Protein AF-A0A2N5YTN4-F1 (afdb_monomer)

Mean predicted aligned error: 6.03 Å

pLDDT: mean 91.26, std 15.51, range [43.41, 98.88]

Radius of gyration: 15.67 Å; Cα contacts (8 Å, |Δi|>4): 124; chains: 1; bounding box: 26×60×32 Å

Foldseek 3Di:
DDDDPPPPPPDPDAPDPDADDPVVLVVLLVVLLPDDDQVSSLVSLLVCLVVGAHALVSLLVSLLSHDDLVSSLVSLLSNCSRHPCNVCNLSSLVNHDDPVSSVVSVVSVVVD

Sequence (112 aa):
MEMDNEIVYDQPVTRCSYAMSSSEFADASESVKSKTFEDDKLTVAKQICRTNCMTSDQIRDMNNLFDFEDTKLEFAKYAYDYVYDISDYYKVNDSFEFDMTIDELNEYLENR

Solvent-accessible surface area (backbone atoms only — not comparable to full-atom values): 6539 Å² total; per-residue (Å²): 136,82,84,84,82,76,80,75,74,84,62,83,82,50,81,27,92,56,50,60,50,73,67,57,47,51,56,49,50,52,62,30,66,72,40,90,49,67,71,56,25,50,54,48,47,53,54,50,38,75,78,34,21,28,39,25,68,52,49,19,57,56,32,61,75,52,90,48,68,69,59,30,50,55,48,54,66,61,43,59,66,26,19,40,44,62,93,49,42,72,55,34,50,78,51,57,92,48,69,69,58,44,50,53,49,49,55,56,60,74,74,106

Structure (mmCIF, N/CA/C/O backbone):
data_AF-A0A2N5YTN4-F1
#
_entry.id   AF-A0A2N5YTN4-F1
#
loop_
_atom_site.group_PDB
_atom_site.id
_atom_site.type_symbol
_atom_site.label_atom_id
_atom_site.label_alt_id
_atom_site.label_comp_id
_atom_site.label_asym_id
_atom_site.label_entity_id
_atom_site.label_seq_id
_atom_site.pdbx_PDB_ins_code
_atom_site.Cartn_x
_atom_site.Cartn_y
_atom_site.Cartn_z
_atom_site.occupancy
_atom_site.B_iso_or_equiv
_atom_site.auth_seq_id
_atom_site.auth_comp_id
_atom_site.auth_asym_id
_atom_site.auth_atom_id
_atom_site.pdbx_PDB_model_num
ATOM 1 N N . MET A 1 1 ? 13.578 -44.749 -16.664 1.00 44.53 1 MET A N 1
ATOM 2 C CA . MET A 1 1 ? 14.123 -43.512 -16.082 1.00 44.53 1 MET A CA 1
ATOM 3 C C . MET A 1 1 ? 12.944 -42.794 -15.483 1.00 44.53 1 MET A C 1
ATOM 5 O O . MET A 1 1 ? 12.049 -42.410 -16.223 1.00 44.53 1 MET A O 1
ATOM 9 N N . GLU A 1 2 ? 12.878 -42.817 -14.158 1.00 44.91 2 GLU A N 1
ATOM 10 C CA . GLU A 1 2 ? 11.937 -42.027 -13.373 1.00 44.91 2 GLU A CA 1
ATOM 11 C C . GLU A 1 2 ? 12.333 -40.550 -13.389 1.00 44.91 2 GLU A C 1
ATOM 13 O O . GLU A 1 2 ? 13.527 -40.264 -13.467 1.00 44.91 2 GLU A O 1
ATOM 18 N N . MET A 1 3 ? 11.303 -39.711 -13.205 1.00 47.75 3 MET A N 1
ATOM 19 C CA . MET A 1 3 ? 11.317 -38.326 -12.706 1.00 47.75 3 MET A CA 1
ATOM 20 C C . MET A 1 3 ? 11.948 -37.303 -13.668 1.00 47.75 3 MET A C 1
ATOM 22 O O . MET A 1 3 ? 12.980 -37.546 -14.268 1.00 47.75 3 MET A O 1
ATOM 26 N N . ASP A 1 4 ? 11.278 -36.196 -13.981 1.00 48.34 4 ASP A N 1
ATOM 27 C CA . ASP A 1 4 ? 10.905 -35.194 -12.986 1.00 48.34 4 ASP A CA 1
ATOM 28 C C . ASP A 1 4 ? 9.444 -34.736 -13.088 1.00 48.34 4 ASP A C 1
ATOM 30 O O . ASP A 1 4 ? 8.979 -34.222 -14.104 1.00 48.34 4 ASP A O 1
ATOM 34 N N . ASN A 1 5 ? 8.718 -34.926 -11.985 1.00 48.25 5 ASN A N 1
ATOM 35 C CA . ASN A 1 5 ? 7.463 -34.245 -11.714 1.00 48.25 5 ASN A CA 1
ATOM 36 C C . ASN A 1 5 ? 7.832 -32.871 -11.146 1.00 48.25 5 ASN A C 1
ATOM 38 O O . ASN A 1 5 ? 8.075 -32.740 -9.945 1.00 48.25 5 ASN A O 1
ATOM 42 N N . GLU A 1 6 ? 7.965 -31.873 -12.016 1.00 50.12 6 GLU A N 1
ATOM 43 C CA . GLU A 1 6 ? 8.133 -30.490 -11.588 1.00 50.12 6 GLU A CA 1
ATOM 44 C C . GLU A 1 6 ? 6.823 -30.057 -10.925 1.00 50.12 6 GL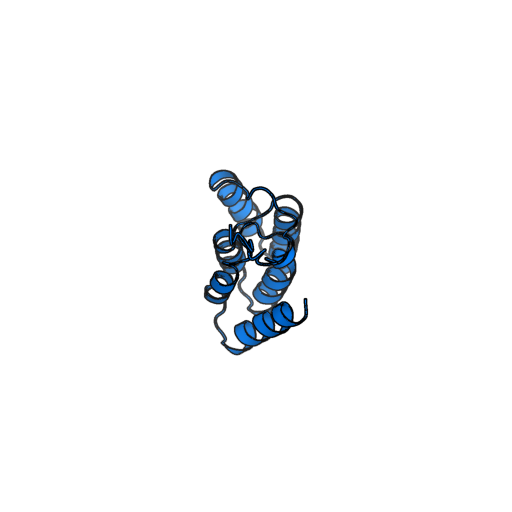U A C 1
ATOM 46 O O . GLU A 1 6 ? 5.785 -29.911 -11.573 1.00 50.12 6 GLU A O 1
ATOM 51 N N . ILE A 1 7 ? 6.847 -29.938 -9.598 1.00 50.12 7 ILE A N 1
ATOM 52 C CA . ILE A 1 7 ? 5.756 -29.327 -8.849 1.00 50.12 7 ILE A CA 1
ATOM 53 C C . ILE A 1 7 ? 5.742 -27.861 -9.276 1.00 50.12 7 ILE A C 1
ATOM 55 O O . ILE A 1 7 ? 6.522 -27.051 -8.776 1.00 50.12 7 ILE A O 1
ATOM 59 N N . VAL A 1 8 ? 4.871 -27.528 -10.227 1.00 53.78 8 VAL A N 1
ATOM 60 C CA . VAL A 1 8 ? 4.495 -26.145 -10.496 1.00 53.78 8 VAL A CA 1
ATOM 61 C C . VAL A 1 8 ? 3.719 -25.693 -9.266 1.00 53.78 8 VAL A C 1
ATOM 63 O O . VAL A 1 8 ? 2.535 -25.992 -9.118 1.00 53.78 8 VAL A O 1
ATOM 66 N N . TYR A 1 9 ? 4.410 -25.046 -8.329 1.00 43.41 9 TYR A N 1
ATOM 67 C CA . TYR A 1 9 ? 3.742 -24.284 -7.288 1.00 43.41 9 TYR A CA 1
ATOM 68 C C . TYR A 1 9 ? 3.006 -23.159 -8.008 1.00 43.41 9 TYR A C 1
ATOM 70 O O . TYR A 1 9 ? 3.646 -22.240 -8.517 1.00 43.41 9 TYR A O 1
ATOM 78 N N . ASP A 1 10 ? 1.682 -23.274 -8.103 1.00 49.69 10 ASP A N 1
ATOM 79 C CA . ASP A 1 10 ? 0.794 -22.217 -8.584 1.00 49.69 10 ASP A CA 1
ATOM 80 C C . ASP A 1 10 ? 0.858 -21.069 -7.571 1.00 49.69 10 ASP A C 1
ATOM 82 O O . ASP A 1 10 ? 0.071 -20.968 -6.633 1.00 49.69 10 ASP A O 1
ATOM 86 N N . GLN A 1 11 ? 1.937 -20.292 -7.654 1.00 52.03 11 GLN A N 1
ATOM 87 C CA . GLN A 1 11 ? 2.061 -19.046 -6.926 1.00 52.03 11 GLN A CA 1
ATOM 88 C C . GLN A 1 11 ? 1.034 -18.094 -7.532 1.00 52.03 11 GLN A C 1
ATOM 90 O O . GLN A 1 11 ? 0.968 -18.011 -8.764 1.00 52.03 11 GLN A O 1
ATOM 95 N N . PRO A 1 12 ? 0.258 -17.363 -6.715 1.00 59.38 12 PRO A N 1
ATOM 96 C CA . PRO A 1 12 ? -0.682 -16.388 -7.237 1.00 59.38 12 PRO A CA 1
ATOM 97 C C . PRO A 1 12 ? 0.058 -15.452 -8.198 1.00 59.38 12 PRO A C 1
ATOM 99 O O . PRO A 1 12 ? 1.057 -14.818 -7.855 1.00 59.38 12 PRO A O 1
ATOM 102 N N . VAL A 1 13 ? -0.378 -15.460 -9.458 1.00 60.41 13 VAL A N 1
ATOM 103 C CA . VAL A 1 13 ? 0.307 -14.769 -10.550 1.00 60.41 13 VAL A CA 1
ATOM 104 C C . VAL A 1 13 ? 0.129 -13.271 -10.355 1.00 60.41 13 VAL A C 1
ATOM 106 O O . VAL A 1 13 ? -0.893 -12.690 -10.722 1.00 60.41 13 VAL A O 1
ATOM 109 N N . THR A 1 14 ? 1.136 -12.632 -9.768 1.00 68.19 14 THR A N 1
ATOM 110 C CA . THR A 1 14 ? 1.196 -11.177 -9.750 1.00 68.19 14 THR A CA 1
ATOM 111 C C . THR A 1 14 ? 1.379 -10.636 -11.167 1.00 68.19 14 THR A C 1
ATOM 113 O O . THR A 1 14 ? 2.078 -11.211 -12.006 1.00 68.19 14 THR A O 1
ATOM 116 N N . ARG A 1 15 ? 0.767 -9.482 -11.443 1.00 81.00 15 ARG A N 1
ATOM 117 C CA . ARG A 1 15 ? 0.958 -8.743 -12.701 1.00 81.00 15 ARG A CA 1
ATOM 118 C C . ARG A 1 15 ? 2.318 -8.038 -12.771 1.00 81.00 15 ARG A C 1
ATOM 120 O O . ARG A 1 15 ? 2.611 -7.380 -13.768 1.00 81.00 15 ARG A O 1
ATOM 127 N N . CYS A 1 16 ? 3.131 -8.162 -11.727 1.00 87.88 16 CYS A N 1
ATOM 128 C CA . CYS A 1 16 ? 4.369 -7.431 -11.538 1.00 87.88 16 CYS A CA 1
ATOM 129 C C . CYS A 1 16 ? 5.602 -8.268 -11.869 1.00 87.88 16 CYS A C 1
ATOM 131 O O . CYS A 1 16 ? 5.941 -9.203 -11.155 1.00 87.88 16 CYS A O 1
ATOM 133 N N . SER A 1 17 ? 6.321 -7.893 -12.931 1.00 87.56 17 SER A N 1
ATOM 134 C CA . SER A 1 17 ? 7.601 -8.527 -13.295 1.00 87.56 17 SER A CA 1
ATOM 135 C C . SER A 1 17 ? 8.823 -7.875 -12.641 1.00 87.56 17 SER A C 1
ATOM 137 O O . SER A 1 17 ? 9.900 -8.462 -12.654 1.00 87.56 17 SER A O 1
ATOM 139 N N . TYR A 1 18 ? 8.684 -6.659 -12.113 1.00 90.75 18 TYR A N 1
ATOM 140 C CA . TYR A 1 18 ? 9.733 -5.922 -11.409 1.00 90.75 18 TYR A CA 1
ATOM 141 C C . TYR A 1 18 ? 9.094 -4.986 -10.384 1.00 90.75 18 TYR A C 1
ATOM 143 O O . TYR A 1 18 ? 8.045 -4.415 -10.666 1.00 90.75 18 TYR A O 1
ATOM 151 N N . ALA A 1 19 ? 9.717 -4.819 -9.219 1.00 95.31 19 ALA A N 1
ATOM 152 C CA . ALA A 1 19 ? 9.342 -3.788 -8.253 1.00 95.31 19 ALA A CA 1
ATOM 153 C C . ALA A 1 19 ? 10.058 -2.465 -8.557 1.00 95.31 19 ALA A C 1
ATOM 155 O O . ALA A 1 19 ? 11.132 -2.457 -9.166 1.00 95.31 19 ALA A O 1
ATOM 156 N N . MET A 1 20 ? 9.490 -1.353 -8.092 1.00 96.81 20 MET A N 1
ATOM 157 C CA . MET A 1 20 ? 10.184 -0.069 -8.077 1.00 96.81 20 MET A CA 1
ATOM 158 C C . MET A 1 20 ? 11.478 -0.157 -7.261 1.00 96.81 20 MET A C 1
ATOM 160 O O . MET A 1 20 ? 11.566 -0.850 -6.242 1.00 96.81 20 MET A O 1
ATOM 164 N N . SER A 1 21 ? 12.492 0.578 -7.699 1.00 97.62 21 SER A N 1
ATOM 165 C CA . SER A 1 21 ? 13.761 0.695 -6.988 1.00 97.62 21 SER A CA 1
ATOM 166 C C . SER A 1 21 ? 13.599 1.417 -5.648 1.00 97.62 21 SER A C 1
ATOM 168 O O . SER A 1 21 ? 12.649 2.169 -5.424 1.00 97.62 21 SER A O 1
ATOM 170 N N . SER A 1 22 ? 14.572 1.255 -4.748 1.00 97.31 22 SER A N 1
ATOM 171 C CA . SER A 1 22 ? 14.576 1.965 -3.462 1.00 97.31 22 SER A CA 1
ATOM 172 C C . SER A 1 22 ? 14.565 3.491 -3.614 1.00 97.31 22 SER A C 1
ATOM 174 O O . SER A 1 22 ? 13.964 4.174 -2.791 1.00 97.31 22 SER A O 1
ATOM 176 N N . SER A 1 23 ? 15.204 4.031 -4.658 1.00 98.06 23 SER A N 1
ATOM 177 C CA . SER A 1 23 ? 15.179 5.470 -4.954 1.00 98.06 23 SER A CA 1
ATOM 178 C C . SER A 1 23 ? 13.800 5.942 -5.402 1.00 98.06 23 SER A C 1
ATOM 180 O O . SER A 1 23 ? 13.304 6.934 -4.880 1.00 98.06 23 SER A O 1
ATOM 182 N N . GLU A 1 24 ? 13.147 5.208 -6.307 1.00 98.00 24 GLU A N 1
ATOM 183 C CA . GLU A 1 24 ? 11.787 5.541 -6.755 1.00 98.00 24 GLU A CA 1
ATOM 184 C C . GLU A 1 24 ? 10.789 5.444 -5.598 1.00 98.00 24 GLU A C 1
ATOM 186 O O . GLU A 1 24 ? 9.910 6.292 -5.462 1.00 98.00 24 GLU A O 1
ATOM 191 N N . PHE A 1 25 ? 10.962 4.456 -4.716 1.00 98.50 25 PHE A N 1
ATOM 192 C CA . PHE A 1 25 ? 10.141 4.320 -3.518 1.00 98.50 25 PHE A CA 1
ATOM 193 C C . PHE A 1 25 ? 10.328 5.478 -2.530 1.00 98.50 25 PHE A C 1
ATOM 195 O O . PHE A 1 25 ? 9.358 5.925 -1.914 1.00 98.50 25 PHE A O 1
ATOM 202 N N . ALA A 1 26 ? 11.552 5.993 -2.382 1.00 98.50 26 ALA A N 1
ATOM 203 C CA . ALA A 1 26 ? 11.813 7.160 -1.545 1.00 98.50 26 ALA A CA 1
ATOM 204 C C . ALA A 1 26 ? 11.079 8.406 -2.076 1.00 98.50 26 ALA A C 1
ATOM 206 O O . ALA A 1 26 ? 10.387 9.079 -1.309 1.00 98.50 26 ALA A O 1
ATOM 207 N N . ASP A 1 27 ? 11.146 8.655 -3.386 1.00 98.38 27 ASP A N 1
ATOM 208 C CA . ASP A 1 27 ? 10.449 9.774 -4.039 1.00 98.38 27 ASP A CA 1
ATOM 209 C C . ASP A 1 27 ? 8.916 9.622 -3.969 1.00 98.38 27 ASP A C 1
ATOM 211 O O . ASP A 1 27 ? 8.178 10.584 -3.717 1.00 98.38 27 ASP A O 1
ATOM 215 N N . ALA A 1 28 ? 8.422 8.394 -4.144 1.00 98.38 28 ALA A N 1
ATOM 216 C CA . ALA A 1 28 ? 7.014 8.047 -3.978 1.00 98.38 28 ALA A CA 1
ATOM 217 C C . ALA A 1 28 ? 6.524 8.312 -2.547 1.00 98.38 28 ALA A C 1
ATOM 219 O O . ALA A 1 28 ? 5.485 8.945 -2.348 1.00 98.38 28 ALA A O 1
ATOM 220 N N . SER A 1 29 ? 7.292 7.868 -1.553 1.00 98.50 29 SER A N 1
ATOM 221 C CA . SER A 1 29 ? 6.981 8.064 -0.137 1.00 98.50 29 SER A CA 1
ATOM 222 C C . SER A 1 29 ? 6.924 9.547 0.222 1.00 98.50 29 SER A C 1
ATOM 224 O O . SER A 1 29 ? 6.015 9.968 0.933 1.00 98.50 29 SER A O 1
ATOM 226 N N . GLU A 1 30 ? 7.849 10.361 -0.294 1.00 98.62 30 GLU A N 1
ATOM 227 C CA . GLU A 1 30 ? 7.828 11.814 -0.087 1.00 98.62 30 GLU A CA 1
ATOM 228 C C . GLU A 1 30 ? 6.592 12.462 -0.728 1.00 98.62 30 GLU A C 1
ATOM 230 O O . GLU A 1 30 ? 5.934 13.314 -0.127 1.00 98.62 30 GLU A O 1
ATOM 235 N N . SER A 1 31 ? 6.199 11.998 -1.917 1.00 98.44 31 SER A N 1
ATOM 236 C CA . SER A 1 31 ? 4.986 12.469 -2.594 1.00 98.44 31 SER A CA 1
ATOM 237 C C . SER A 1 31 ? 3.719 12.211 -1.770 1.00 98.44 31 SER A C 1
ATOM 239 O O . SER A 1 31 ? 2.845 13.083 -1.717 1.00 98.44 31 SER A O 1
ATOM 241 N N . VAL A 1 32 ? 3.630 11.062 -1.093 1.00 98.62 32 VAL A N 1
ATOM 242 C CA . VAL A 1 32 ? 2.523 10.730 -0.179 1.00 98.62 32 VAL A CA 1
ATOM 243 C C . VAL A 1 32 ? 2.613 11.546 1.114 1.00 98.62 32 VAL A C 1
ATOM 245 O O . VAL A 1 32 ? 1.635 12.189 1.487 1.00 98.62 32 VAL A O 1
ATOM 248 N N . LYS A 1 33 ? 3.790 11.622 1.752 1.00 98.31 33 LYS A N 1
ATOM 249 C CA . LYS A 1 33 ? 4.022 12.417 2.978 1.00 98.31 33 LYS A CA 1
ATOM 250 C C . LYS A 1 33 ? 3.729 13.906 2.802 1.00 98.31 33 LYS A C 1
ATOM 252 O O . LYS A 1 33 ? 3.332 14.563 3.759 1.00 98.31 33 LYS A O 1
ATOM 257 N N . SER A 1 34 ? 3.882 14.437 1.587 1.00 98.38 34 SER A N 1
ATOM 258 C CA . SER A 1 34 ? 3.556 15.834 1.272 1.00 98.38 34 SER A CA 1
ATOM 259 C C . SER A 1 34 ? 2.065 16.177 1.418 1.00 98.38 34 SER A C 1
ATOM 261 O O . SER A 1 34 ? 1.707 17.357 1.391 1.00 98.38 34 SER A O 1
ATOM 263 N N . LYS A 1 35 ? 1.178 15.176 1.524 1.00 98.44 35 LYS A N 1
ATOM 264 C CA . LYS A 1 35 ? -0.269 15.380 1.655 1.00 98.44 35 LYS A CA 1
ATOM 265 C C . LYS A 1 35 ? -0.671 15.550 3.113 1.00 98.44 35 LYS A C 1
ATOM 267 O O . LYS A 1 35 ? -0.209 14.835 3.995 1.00 98.44 35 LYS A O 1
ATOM 272 N N . THR A 1 36 ? -1.560 16.512 3.347 1.00 96.50 36 THR A N 1
ATOM 273 C CA . THR A 1 36 ? -2.057 16.838 4.690 1.00 96.50 36 THR A CA 1
ATOM 274 C C . THR A 1 36 ? -3.207 15.933 5.110 1.00 96.50 36 THR A C 1
ATOM 276 O O . THR A 1 36 ? -3.261 15.529 6.266 1.00 96.50 36 THR A O 1
ATOM 279 N N . PHE A 1 37 ? -4.127 15.635 4.192 1.00 97.69 37 PHE A N 1
ATOM 280 C CA . PHE A 1 37 ? -5.310 14.832 4.480 1.00 97.69 37 PHE A CA 1
ATOM 281 C C . PHE A 1 37 ? -5.088 13.373 4.111 1.00 97.69 37 PHE A C 1
ATOM 283 O O . PHE A 1 37 ? -4.422 13.060 3.123 1.00 97.69 37 PHE A O 1
ATOM 290 N N . GLU A 1 38 ? -5.675 12.484 4.902 1.00 97.00 38 GLU A N 1
ATOM 291 C CA . GLU A 1 38 ? -5.495 11.047 4.743 1.00 97.00 38 GLU A CA 1
ATOM 292 C C . GLU A 1 38 ? -6.050 10.517 3.416 1.00 97.00 38 GLU A C 1
ATOM 294 O O . GLU A 1 38 ? -5.351 9.800 2.704 1.00 97.00 38 GLU A O 1
ATOM 299 N N . ASP A 1 39 ? -7.239 10.965 3.013 1.00 98.25 39 ASP A N 1
ATOM 300 C CA . ASP A 1 39 ? -7.845 10.595 1.727 1.00 98.25 39 ASP A CA 1
ATOM 301 C C .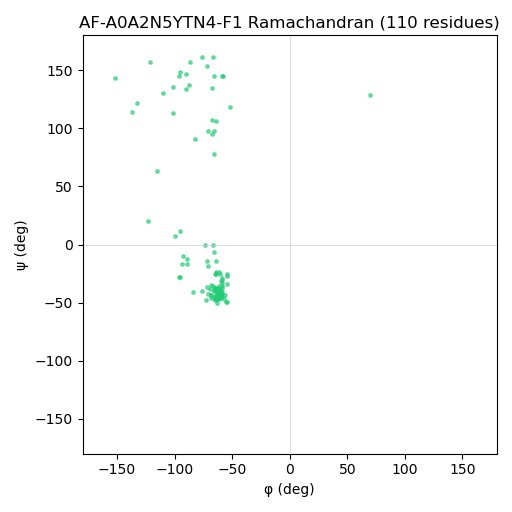 ASP A 1 39 ? -6.956 10.987 0.530 1.00 98.25 39 ASP A C 1
ATOM 303 O O . ASP A 1 39 ? -6.855 10.257 -0.465 1.00 98.25 39 ASP A O 1
ATOM 307 N N . ASP A 1 40 ? -6.258 12.124 0.634 1.00 98.56 40 ASP A N 1
ATOM 308 C CA . ASP A 1 40 ? -5.306 12.576 -0.382 1.00 98.56 40 ASP A CA 1
ATOM 309 C C . ASP A 1 40 ? -4.049 11.695 -0.389 1.00 98.56 40 ASP A C 1
ATOM 311 O O . ASP A 1 40 ? -3.578 11.317 -1.468 1.00 98.56 40 ASP A O 1
ATOM 315 N N . LYS A 1 41 ? -3.518 11.333 0.794 1.00 98.81 41 LYS A N 1
ATOM 316 C CA . LYS A 1 41 ? -2.410 10.366 0.914 1.00 98.81 41 LYS A CA 1
ATOM 317 C C . LYS A 1 41 ? -2.796 9.055 0.223 1.00 98.81 41 LYS A C 1
ATOM 319 O O . LYS A 1 41 ? -2.041 8.566 -0.619 1.00 98.81 41 LYS A O 1
ATOM 324 N N . LEU A 1 42 ? -3.981 8.518 0.531 1.00 98.81 42 LEU A N 1
ATOM 325 C CA . LEU A 1 42 ? -4.471 7.246 -0.004 1.00 98.81 42 LEU A CA 1
ATOM 326 C C . LEU A 1 42 ? -4.632 7.308 -1.525 1.00 98.81 42 LEU A C 1
ATOM 328 O O . LEU A 1 42 ? -4.195 6.404 -2.241 1.00 98.81 42 LEU A O 1
ATOM 332 N N . THR A 1 43 ? -5.211 8.397 -2.032 1.00 98.69 43 THR A N 1
ATOM 333 C CA . THR A 1 43 ? -5.386 8.623 -3.472 1.00 98.69 43 THR A CA 1
ATOM 334 C C . THR A 1 43 ? -4.047 8.585 -4.206 1.00 98.69 43 THR A C 1
ATOM 336 O O . THR A 1 43 ? -3.915 7.899 -5.223 1.00 98.69 43 THR A O 1
ATOM 339 N N . VAL A 1 44 ? -3.036 9.284 -3.687 1.00 98.62 44 VAL A N 1
ATOM 340 C CA . VAL A 1 44 ? -1.698 9.326 -4.295 1.00 98.62 44 VAL A CA 1
ATOM 341 C C . VAL A 1 44 ? -0.994 7.975 -4.184 1.00 98.62 44 VAL A C 1
ATOM 343 O O . VAL A 1 44 ? -0.441 7.499 -5.175 1.00 98.62 44 VAL A O 1
ATOM 346 N N . ALA A 1 45 ? -1.060 7.314 -3.027 1.00 98.62 45 ALA A N 1
ATOM 347 C CA . ALA A 1 45 ? -0.452 6.002 -2.826 1.00 98.62 45 ALA A CA 1
ATOM 348 C C . ALA A 1 45 ? -1.018 4.957 -3.801 1.00 98.62 45 ALA A C 1
ATOM 350 O O . ALA A 1 45 ? -0.255 4.242 -4.453 1.00 98.62 45 ALA A O 1
ATOM 351 N N . LYS A 1 46 ? -2.347 4.917 -3.991 1.00 98.56 46 LYS A N 1
ATOM 352 C CA . LYS A 1 46 ? -2.994 4.032 -4.975 1.00 98.56 46 LYS A CA 1
ATOM 353 C C . LYS A 1 46 ? -2.563 4.339 -6.409 1.00 98.56 46 LYS A C 1
ATOM 355 O O . LYS A 1 46 ? -2.330 3.412 -7.181 1.00 98.56 46 LYS A O 1
ATOM 360 N N . GLN A 1 47 ? -2.439 5.617 -6.778 1.00 98.00 47 GLN A N 1
ATOM 361 C CA . GLN A 1 47 ? -1.952 6.007 -8.107 1.00 98.00 47 GLN A CA 1
ATOM 362 C C . GLN A 1 47 ? -0.530 5.501 -8.359 1.00 98.00 47 GLN A C 1
ATOM 364 O O . GLN A 1 47 ? -0.280 4.923 -9.414 1.00 98.00 47 GLN A O 1
ATOM 369 N N . ILE A 1 48 ? 0.369 5.683 -7.388 1.00 97.50 48 ILE A N 1
ATOM 370 C CA . ILE A 1 48 ? 1.760 5.227 -7.468 1.00 97.50 48 ILE A CA 1
ATOM 371 C C . ILE A 1 48 ? 1.820 3.701 -7.567 1.00 97.50 48 ILE A C 1
ATOM 373 O O . ILE A 1 48 ? 2.483 3.187 -8.461 1.00 97.50 48 ILE A O 1
ATOM 377 N N . CYS A 1 49 ? 1.120 2.994 -6.678 1.00 95.81 49 CYS A N 1
ATOM 378 C CA . CYS A 1 49 ? 1.086 1.532 -6.616 1.00 95.81 49 CYS A CA 1
ATOM 379 C C . CYS A 1 49 ? 0.540 0.911 -7.913 1.00 95.81 49 CYS A C 1
ATOM 381 O O . CYS A 1 49 ? 1.078 -0.062 -8.431 1.00 95.81 49 CYS A O 1
ATOM 383 N N . ARG A 1 50 ? -0.485 1.525 -8.513 1.00 94.38 50 ARG A N 1
ATOM 384 C CA . ARG A 1 50 ? -1.057 1.051 -9.778 1.00 94.38 50 ARG A CA 1
ATOM 385 C C . ARG A 1 50 ? -0.084 1.128 -10.953 1.00 94.38 50 ARG A C 1
ATOM 387 O O . ARG A 1 50 ? -0.160 0.304 -11.863 1.00 94.38 50 ARG A O 1
ATOM 394 N N . THR A 1 51 ? 0.744 2.169 -11.004 1.00 92.88 51 THR A N 1
ATOM 395 C CA . THR A 1 51 ? 1.681 2.397 -12.117 1.00 92.88 51 THR A CA 1
ATOM 396 C C . THR A 1 51 ? 3.062 1.818 -11.853 1.00 92.88 51 THR A C 1
ATOM 398 O O . THR A 1 51 ? 3.825 1.632 -12.798 1.00 92.88 51 THR A O 1
ATOM 401 N N . ASN A 1 52 ? 3.368 1.513 -10.594 1.00 91.38 52 ASN A N 1
ATOM 402 C CA . ASN A 1 52 ? 4.638 0.976 -10.156 1.00 91.38 52 ASN A CA 1
ATOM 403 C C . ASN A 1 52 ? 4.391 -0.150 -9.157 1.00 91.38 52 ASN A C 1
ATOM 405 O O . ASN A 1 52 ? 3.940 0.078 -8.034 1.00 91.38 52 ASN A O 1
ATOM 409 N N . CYS A 1 53 ? 4.750 -1.358 -9.562 1.00 94.25 53 CYS A N 1
ATOM 410 C CA . CYS A 1 53 ? 4.763 -2.503 -8.674 1.00 94.25 53 CYS A CA 1
ATOM 411 C C . CYS A 1 53 ? 5.682 -2.262 -7.473 1.00 94.25 53 CYS A C 1
ATOM 413 O O . CYS A 1 53 ? 6.734 -1.630 -7.598 1.00 94.25 53 CYS A O 1
ATOM 415 N N . MET A 1 54 ? 5.299 -2.791 -6.318 1.00 97.44 54 MET A N 1
AT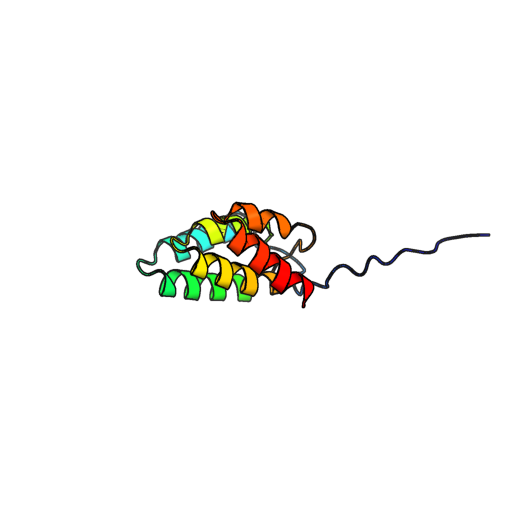OM 416 C CA . MET A 1 54 ? 6.039 -2.649 -5.063 1.00 97.44 54 MET A CA 1
ATOM 417 C C . MET A 1 54 ? 6.415 -4.020 -4.511 1.00 97.44 54 MET A C 1
ATOM 419 O O . MET A 1 54 ? 5.764 -5.013 -4.819 1.00 97.44 54 MET A O 1
ATOM 423 N N . THR A 1 55 ? 7.447 -4.095 -3.680 1.00 98.19 55 THR A N 1
ATOM 424 C CA . THR A 1 55 ? 7.648 -5.259 -2.808 1.00 98.19 55 THR A CA 1
ATOM 425 C C . THR A 1 55 ? 6.688 -5.208 -1.620 1.00 98.19 55 THR A C 1
ATOM 427 O O . THR A 1 55 ? 6.179 -4.149 -1.256 1.00 98.19 55 THR A O 1
ATOM 430 N N . SER A 1 56 ? 6.471 -6.340 -0.967 1.00 98.56 56 SER A N 1
ATOM 431 C CA . SER A 1 56 ? 5.666 -6.464 0.248 1.00 98.56 56 SER A CA 1
ATOM 432 C C . SER A 1 56 ? 6.231 -5.580 1.365 1.00 98.56 56 SER A C 1
ATOM 434 O O . SER A 1 56 ? 5.480 -4.922 2.080 1.00 98.56 56 SER A O 1
ATOM 436 N N . ASP A 1 57 ? 7.563 -5.479 1.450 1.00 98.75 57 ASP A N 1
ATOM 437 C CA . ASP A 1 57 ? 8.258 -4.552 2.349 1.00 98.75 57 ASP A CA 1
ATOM 438 C C . ASP A 1 57 ? 7.939 -3.079 2.031 1.00 98.75 57 ASP A C 1
ATOM 440 O O . ASP A 1 57 ? 7.630 -2.303 2.933 1.00 98.75 57 ASP A O 1
ATOM 444 N N . GLN A 1 58 ? 7.949 -2.691 0.752 1.00 98.81 58 GLN A N 1
ATOM 445 C CA . GLN A 1 58 ? 7.575 -1.337 0.325 1.00 98.81 58 GLN A CA 1
ATOM 446 C C . GLN A 1 58 ? 6.096 -1.036 0.598 1.00 98.81 58 GLN A C 1
ATOM 448 O O . GLN A 1 58 ? 5.763 0.078 0.997 1.00 98.81 58 GLN A O 1
ATOM 453 N N . ILE A 1 59 ? 5.203 -2.013 0.420 1.00 98.75 59 ILE A N 1
ATOM 454 C CA . ILE A 1 59 ? 3.775 -1.856 0.723 1.00 98.75 59 ILE A CA 1
ATOM 455 C C . ILE A 1 59 ? 3.574 -1.648 2.222 1.00 98.75 59 ILE A C 1
ATOM 457 O O . ILE A 1 59 ? 2.885 -0.701 2.591 1.00 98.75 59 ILE A O 1
ATOM 461 N N . ARG A 1 60 ? 4.216 -2.452 3.083 1.00 98.81 60 ARG A N 1
ATOM 462 C CA . ARG A 1 60 ? 4.211 -2.250 4.544 1.00 98.81 60 ARG A CA 1
ATOM 463 C C . ARG A 1 60 ? 4.673 -0.836 4.905 1.00 98.81 60 ARG A C 1
ATOM 465 O O . ARG A 1 60 ? 4.013 -0.142 5.674 1.00 98.81 60 ARG A O 1
ATOM 472 N N . ASP A 1 61 ? 5.797 -0.401 4.340 1.00 98.81 61 ASP A N 1
ATOM 473 C CA . ASP A 1 61 ? 6.392 0.900 4.653 1.00 98.81 61 ASP A CA 1
ATOM 474 C C . ASP A 1 61 ? 5.532 2.070 4.143 1.00 98.81 61 ASP A C 1
ATOM 476 O O . ASP A 1 61 ? 5.425 3.091 4.822 1.00 98.81 61 ASP A O 1
ATOM 480 N N . MET A 1 62 ? 4.871 1.913 2.990 1.00 98.75 62 MET A N 1
ATOM 481 C CA . MET A 1 62 ? 3.872 2.860 2.481 1.00 98.75 62 MET A CA 1
ATOM 482 C C . MET A 1 62 ? 2.634 2.898 3.386 1.00 98.75 62 MET A C 1
ATOM 484 O O . MET A 1 62 ? 2.107 3.974 3.657 1.00 98.75 62 MET A O 1
ATOM 488 N N . ASN A 1 63 ? 2.200 1.744 3.902 1.00 98.19 63 ASN A N 1
ATOM 489 C CA . ASN A 1 63 ? 1.079 1.650 4.834 1.00 98.19 63 ASN A CA 1
ATOM 490 C C . ASN A 1 63 ? 1.346 2.423 6.132 1.00 98.19 63 ASN A C 1
ATOM 492 O O . ASN A 1 63 ? 0.471 3.107 6.654 1.00 98.19 63 ASN A O 1
ATOM 496 N N . ASN A 1 64 ? 2.590 2.398 6.613 1.00 98.56 64 ASN A N 1
ATOM 497 C CA . ASN A 1 64 ? 3.023 3.145 7.796 1.00 98.56 64 ASN A CA 1
ATOM 498 C C . ASN A 1 64 ? 3.004 4.680 7.623 1.00 98.56 64 ASN A C 1
ATOM 500 O O . ASN A 1 64 ? 3.353 5.401 8.556 1.00 98.56 64 ASN A O 1
ATOM 504 N N . LEU A 1 65 ? 2.620 5.201 6.451 1.00 98.56 65 LEU A N 1
ATOM 505 C CA . LEU A 1 65 ? 2.422 6.638 6.217 1.00 98.56 65 LEU A CA 1
ATOM 506 C C . LEU A 1 65 ? 0.991 7.116 6.520 1.00 98.56 65 LEU A C 1
ATOM 508 O O . LEU A 1 65 ? 0.748 8.332 6.555 1.00 98.56 65 LEU A O 1
ATOM 512 N N . PHE A 1 66 ? 0.056 6.181 6.696 1.00 98.62 66 PHE A N 1
ATOM 513 C CA . PHE A 1 66 ? -1.330 6.447 7.072 1.00 98.62 66 PHE A CA 1
ATOM 514 C C . PHE A 1 66 ? -1.492 6.444 8.588 1.00 98.62 66 PHE A C 1
ATOM 516 O O . PHE A 1 66 ? -0.811 5.693 9.291 1.00 98.62 66 PHE A O 1
ATOM 523 N N . ASP A 1 67 ? -2.402 7.284 9.074 1.00 97.94 67 ASP A N 1
ATOM 524 C CA . ASP A 1 67 ? -2.627 7.472 10.503 1.00 97.94 67 ASP A CA 1
ATOM 525 C C . ASP A 1 67 ? -3.803 6.607 10.994 1.00 97.94 67 ASP A C 1
ATOM 527 O O . ASP A 1 67 ? -3.809 6.180 12.148 1.00 97.94 67 ASP A O 1
ATOM 531 N N . PHE A 1 68 ? -4.770 6.290 10.124 1.00 98.06 68 PHE A N 1
ATOM 532 C CA . PHE A 1 68 ? -5.927 5.458 10.447 1.00 98.06 68 PHE A CA 1
ATOM 533 C C . PHE A 1 68 ? -5.788 4.024 9.933 1.00 98.06 68 PHE A C 1
ATOM 535 O O . PHE A 1 68 ? -5.436 3.761 8.781 1.00 98.06 68 PHE A O 1
ATOM 542 N N . GLU A 1 69 ? -6.152 3.085 10.802 1.00 97.50 69 GLU A N 1
ATOM 543 C CA . GLU A 1 69 ? -6.142 1.646 10.543 1.00 97.50 69 GLU A CA 1
ATOM 544 C C . GLU A 1 69 ? -6.987 1.259 9.311 1.00 97.50 69 GLU A C 1
ATOM 546 O O . GLU A 1 69 ? -6.528 0.507 8.451 1.00 97.50 69 GLU A O 1
ATOM 551 N N . ASP A 1 70 ? -8.184 1.840 9.171 1.00 98.44 70 ASP A N 1
ATOM 552 C CA . ASP A 1 70 ? -9.087 1.580 8.041 1.00 98.44 70 ASP A CA 1
ATOM 553 C C . ASP A 1 70 ? -8.435 1.951 6.697 1.00 98.44 70 ASP A C 1
ATOM 555 O O . ASP A 1 70 ? -8.516 1.195 5.725 1.00 98.44 70 ASP A O 1
ATOM 559 N N . THR A 1 71 ? -7.719 3.081 6.646 1.00 98.69 71 THR A N 1
ATOM 560 C CA . THR A 1 71 ? -6.978 3.530 5.457 1.00 98.69 71 THR A CA 1
ATOM 561 C C . THR A 1 71 ? -5.860 2.558 5.105 1.00 98.69 71 THR A C 1
ATOM 563 O O . THR A 1 71 ? -5.686 2.201 3.935 1.00 98.69 71 THR A O 1
ATOM 566 N N . LYS A 1 72 ? -5.107 2.109 6.119 1.00 98.81 72 LYS A N 1
ATOM 567 C CA . LYS A 1 72 ? -4.047 1.111 5.950 1.00 98.81 72 LYS A CA 1
ATOM 568 C C . LYS A 1 72 ? -4.607 -0.181 5.366 1.00 98.81 72 LYS A C 1
ATOM 570 O O . LYS A 1 72 ? -4.012 -0.778 4.469 1.00 98.81 72 LYS A O 1
ATOM 575 N N . LEU A 1 73 ? -5.764 -0.623 5.856 1.00 98.88 73 LEU A N 1
ATOM 576 C CA . LEU A 1 73 ? -6.386 -1.852 5.383 1.00 98.88 73 LEU A CA 1
ATOM 577 C C . LEU A 1 73 ? -6.876 -1.697 3.943 1.00 98.88 73 LEU A C 1
ATOM 579 O O . LEU A 1 73 ? -6.645 -2.572 3.106 1.00 98.88 73 LEU A O 1
ATOM 583 N N . GLU A 1 74 ? -7.502 -0.564 3.624 1.00 98.75 74 GLU A N 1
ATOM 584 C CA . GLU A 1 74 ? -7.953 -0.261 2.269 1.00 98.75 74 GLU A CA 1
ATOM 585 C C . GLU A 1 74 ? -6.785 -0.234 1.271 1.00 98.75 74 GLU A C 1
ATOM 587 O O . GLU A 1 74 ? -6.886 -0.801 0.175 1.00 98.75 74 GLU A O 1
ATOM 592 N N . PHE A 1 75 ? -5.665 0.395 1.638 1.00 98.81 75 PHE A N 1
ATOM 593 C CA . PHE A 1 75 ? -4.469 0.401 0.803 1.00 98.81 75 PHE A CA 1
ATOM 594 C C . PHE A 1 75 ? -3.860 -0.998 0.665 1.00 98.81 75 PHE A C 1
ATOM 596 O O . PHE A 1 75 ? -3.585 -1.415 -0.459 1.00 98.81 75 PHE A O 1
ATOM 603 N N . ALA A 1 76 ? -3.710 -1.751 1.758 1.00 98.62 76 ALA A N 1
ATOM 604 C CA . ALA A 1 76 ? -3.160 -3.106 1.725 1.00 98.62 76 ALA A CA 1
ATOM 605 C C . ALA A 1 76 ? -3.989 -4.055 0.846 1.00 98.62 76 ALA A C 1
ATOM 607 O O . ALA A 1 76 ? -3.430 -4.812 0.056 1.00 98.62 76 ALA A O 1
ATOM 608 N N . LYS A 1 77 ? -5.323 -3.999 0.899 1.00 98.38 77 LYS A N 1
ATOM 609 C CA . LYS A 1 7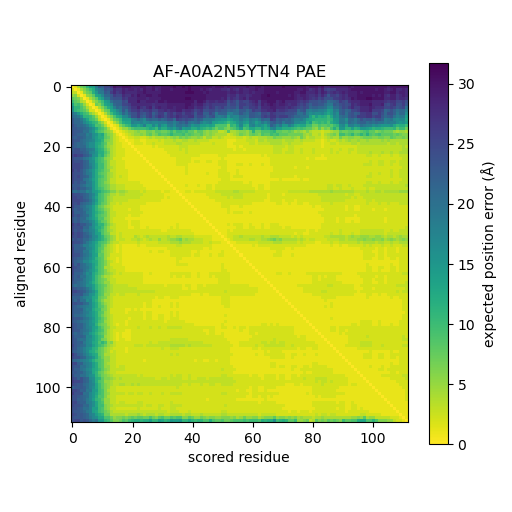7 ? -6.175 -4.807 0.007 1.00 98.38 77 LYS A CA 1
ATOM 610 C C . LYS A 1 77 ? -5.974 -4.426 -1.464 1.00 98.38 77 LYS A C 1
ATOM 612 O O . LYS A 1 77 ? -5.867 -5.293 -2.335 1.00 98.38 77 LYS A O 1
ATOM 617 N N . TYR A 1 78 ? -5.881 -3.124 -1.741 1.00 97.94 78 TYR A N 1
ATOM 618 C CA . TYR A 1 78 ? -5.644 -2.601 -3.087 1.00 97.94 78 TYR A CA 1
ATOM 619 C C . TYR A 1 78 ? -4.271 -3.001 -3.645 1.00 97.94 78 TYR A C 1
ATOM 621 O O . TYR A 1 78 ? -4.168 -3.405 -4.802 1.00 97.94 78 TYR A O 1
ATOM 629 N N . ALA A 1 79 ? -3.222 -2.884 -2.831 1.00 97.62 79 ALA A N 1
ATOM 630 C CA . ALA A 1 79 ? -1.837 -3.064 -3.249 1.00 97.62 79 ALA A CA 1
ATOM 631 C C . ALA A 1 79 ? -1.474 -4.523 -3.567 1.00 97.62 79 ALA A C 1
ATOM 633 O O . ALA A 1 79 ? -0.521 -4.760 -4.307 1.00 97.62 79 ALA A O 1
ATOM 634 N N . TYR A 1 80 ? -2.264 -5.494 -3.096 1.00 96.31 80 TYR A N 1
ATOM 635 C CA . TYR A 1 80 ? -2.024 -6.919 -3.335 1.00 96.31 80 TYR A CA 1
ATOM 636 C C . TYR A 1 80 ? -2.007 -7.297 -4.826 1.00 96.31 80 TYR A C 1
ATOM 638 O O . TYR A 1 80 ? -1.236 -8.157 -5.233 1.00 96.31 80 TYR A O 1
ATOM 646 N N . ASP A 1 81 ? -2.776 -6.611 -5.680 1.00 94.38 81 ASP A N 1
ATOM 647 C CA . ASP A 1 81 ? -2.742 -6.858 -7.135 1.00 94.38 81 ASP A CA 1
ATOM 648 C C . ASP A 1 81 ? -1.452 -6.355 -7.812 1.00 94.38 81 ASP A C 1
ATOM 650 O O . ASP A 1 81 ? -1.185 -6.682 -8.973 1.00 94.38 81 ASP A O 1
ATOM 654 N N . TYR A 1 82 ? -0.679 -5.525 -7.106 1.00 95.44 82 TYR A N 1
ATOM 655 C CA . TYR A 1 82 ? 0.490 -4.802 -7.607 1.00 95.44 82 TYR A CA 1
ATOM 656 C C . TYR A 1 82 ? 1.760 -5.118 -6.799 1.00 95.44 82 TYR A C 1
ATOM 658 O O . TYR A 1 82 ? 2.731 -4.355 -6.829 1.00 95.44 82 TYR A O 1
ATOM 666 N N . VAL A 1 83 ? 1.770 -6.242 -6.077 1.00 96.12 83 VAL A N 1
ATOM 667 C CA . VAL A 1 83 ? 2.941 -6.697 -5.324 1.00 96.12 83 VAL A CA 1
ATOM 668 C C . VAL A 1 83 ? 3.834 -7.591 -6.171 1.00 96.12 83 VAL A C 1
ATOM 670 O O . VAL A 1 83 ? 3.360 -8.496 -6.841 1.00 96.12 83 VAL A O 1
ATOM 673 N N . TYR A 1 84 ? 5.137 -7.363 -6.156 1.00 96.06 84 TYR A N 1
ATOM 674 C CA . TYR A 1 84 ? 6.108 -8.158 -6.904 1.00 96.06 84 TYR A CA 1
ATOM 675 C C . TYR A 1 84 ? 6.389 -9.525 -6.258 1.00 96.06 84 TYR A C 1
ATOM 677 O O . TYR A 1 84 ? 6.503 -10.530 -6.950 1.00 96.06 84 TYR A O 1
ATOM 685 N N . ASP A 1 85 ? 6.480 -9.572 -4.933 1.00 95.62 85 ASP A N 1
ATOM 686 C CA . ASP A 1 85 ? 6.873 -10.733 -4.128 1.00 95.62 85 ASP A CA 1
ATOM 687 C C . ASP A 1 85 ? 5.706 -11.206 -3.251 1.00 95.62 85 ASP A C 1
ATOM 689 O O . ASP A 1 85 ? 5.761 -11.192 -2.027 1.00 95.62 85 ASP A O 1
ATOM 693 N N . ILE A 1 86 ? 4.621 -11.639 -3.895 1.00 94.00 86 ILE A N 1
ATOM 694 C CA . ILE A 1 86 ? 3.360 -12.022 -3.238 1.00 94.00 86 ILE A CA 1
ATOM 695 C C . ILE A 1 86 ? 3.503 -13.085 -2.132 1.00 94.00 86 ILE A C 1
ATOM 697 O O . ILE A 1 86 ? 2.713 -13.095 -1.192 1.00 94.00 86 ILE A O 1
ATOM 701 N N . SER A 1 87 ? 4.520 -13.953 -2.204 1.00 93.50 87 SER A N 1
ATOM 702 C CA . SER A 1 87 ? 4.836 -14.932 -1.151 1.00 93.50 87 SER A CA 1
ATOM 703 C C . SER A 1 87 ? 5.166 -14.278 0.192 1.00 93.50 87 SER A C 1
ATOM 705 O O . SER A 1 87 ? 4.986 -14.889 1.243 1.00 93.50 87 SER A O 1
ATOM 707 N N . ASP A 1 88 ? 5.630 -13.030 0.152 1.00 97.25 88 ASP A N 1
ATOM 708 C CA . ASP A 1 88 ? 6.099 -12.263 1.297 1.00 97.25 88 ASP A CA 1
ATOM 709 C C . ASP A 1 88 ? 5.031 -11.287 1.815 1.00 97.25 88 ASP A C 1
ATOM 711 O O . ASP A 1 88 ? 5.305 -10.500 2.725 1.00 97.25 88 ASP A O 1
ATOM 715 N N . TYR A 1 89 ? 3.800 -11.346 1.287 1.00 97.56 89 TYR A N 1
ATOM 716 C CA . TYR A 1 89 ? 2.755 -10.369 1.6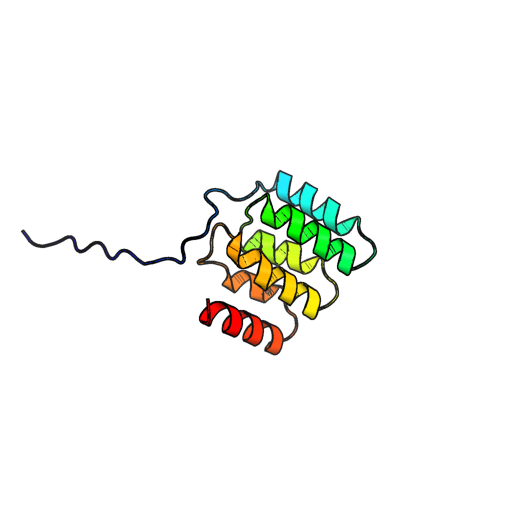10 1.00 97.56 89 TYR A CA 1
ATOM 717 C C . TYR A 1 89 ? 2.371 -10.343 3.090 1.00 97.56 89 TYR A C 1
ATOM 719 O O . TYR A 1 89 ? 1.929 -9.317 3.599 1.00 97.56 89 TYR A O 1
ATOM 727 N N . TYR A 1 90 ? 2.610 -11.442 3.810 1.00 97.12 90 TYR A N 1
ATOM 728 C CA . TYR A 1 90 ? 2.419 -11.519 5.258 1.00 97.12 90 TYR A CA 1
ATOM 729 C C . TYR A 1 90 ? 3.182 -10.419 6.021 1.00 97.12 90 TYR A C 1
ATOM 731 O O . TYR A 1 90 ? 2.757 -10.033 7.104 1.00 97.12 90 TYR A O 1
ATOM 739 N N . LYS A 1 91 ? 4.276 -9.874 5.463 1.00 98.50 91 LYS A N 1
ATOM 740 C CA . LYS A 1 91 ? 5.036 -8.759 6.057 1.00 98.50 91 LYS A CA 1
ATOM 741 C C . LYS A 1 91 ? 4.223 -7.466 6.161 1.00 98.50 91 LYS A C 1
ATOM 743 O O . LYS A 1 91 ? 4.548 -6.611 6.978 1.00 98.50 91 LYS A O 1
ATOM 748 N N . VAL A 1 92 ? 3.179 -7.295 5.344 1.00 98.62 92 VAL A N 1
ATOM 749 C CA . VAL A 1 92 ? 2.289 -6.123 5.415 1.00 98.62 92 VAL A CA 1
ATOM 750 C C . VAL A 1 92 ? 1.538 -6.089 6.748 1.00 98.62 92 VAL A C 1
ATOM 752 O O . VAL A 1 92 ? 1.224 -5.000 7.234 1.00 98.62 92 VAL A O 1
ATOM 755 N N . ASN A 1 93 ? 1.344 -7.246 7.391 1.00 98.38 93 ASN A N 1
ATOM 756 C CA . ASN A 1 93 ? 0.687 -7.340 8.694 1.00 98.38 93 ASN A CA 1
ATOM 757 C C . ASN A 1 93 ? 1.402 -6.517 9.778 1.00 98.38 93 ASN A C 1
ATOM 759 O O . ASN A 1 93 ? 0.738 -5.949 10.637 1.00 98.38 93 ASN A O 1
ATOM 763 N N . ASP A 1 94 ? 2.7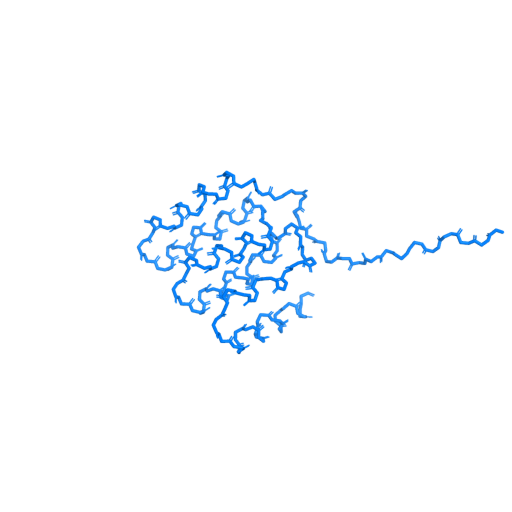25 -6.348 9.674 1.00 98.44 94 ASP A N 1
ATOM 764 C CA . ASP A 1 94 ? 3.539 -5.561 10.614 1.00 98.44 94 ASP A CA 1
ATOM 765 C C . ASP A 1 94 ? 3.213 -4.049 10.606 1.00 98.44 94 ASP A C 1
ATOM 767 O O . ASP A 1 94 ? 3.773 -3.293 11.399 1.00 98.44 94 ASP A O 1
ATOM 771 N N . SER A 1 95 ? 2.357 -3.580 9.688 1.00 98.44 95 SER A N 1
ATOM 772 C CA . SER A 1 95 ? 1.906 -2.180 9.627 1.00 98.44 95 SER A CA 1
ATOM 773 C C . SER A 1 95 ? 0.605 -1.890 10.389 1.00 98.44 95 SER A C 1
ATOM 775 O O . SER A 1 95 ? 0.243 -0.717 10.553 1.00 98.44 95 SER A O 1
ATOM 777 N N . PHE A 1 96 ? -0.092 -2.933 10.850 1.00 98.62 96 PHE A N 1
ATOM 778 C CA . PHE A 1 96 ? -1.349 -2.825 11.591 1.00 98.62 96 PHE A CA 1
ATOM 779 C C . PHE A 1 96 ? -1.121 -2.861 13.097 1.00 98.62 96 PHE A C 1
ATOM 781 O O . PHE A 1 96 ? -0.197 -3.511 13.585 1.00 98.62 96 PHE A O 1
ATOM 788 N N . GLU A 1 97 ? -1.976 -2.156 13.834 1.00 98.31 97 GLU A N 1
ATOM 789 C CA . GLU A 1 97 ? -1.926 -2.132 15.296 1.00 98.31 97 GLU A CA 1
ATOM 790 C C . GLU A 1 97 ? -2.880 -3.154 15.919 1.00 98.31 97 GLU A C 1
ATOM 792 O O . GLU A 1 97 ? -2.624 -3.640 17.023 1.00 98.31 97 GLU A O 1
ATOM 797 N N . PHE A 1 98 ? -3.974 -3.490 15.228 1.00 98.19 98 PHE A N 1
ATOM 798 C CA . PHE A 1 98 ? -5.010 -4.374 15.745 1.00 98.19 98 PHE A CA 1
ATOM 799 C C . PHE A 1 98 ? -5.028 -5.723 15.024 1.00 98.19 98 PHE A C 1
ATOM 801 O O . PHE A 1 98 ? -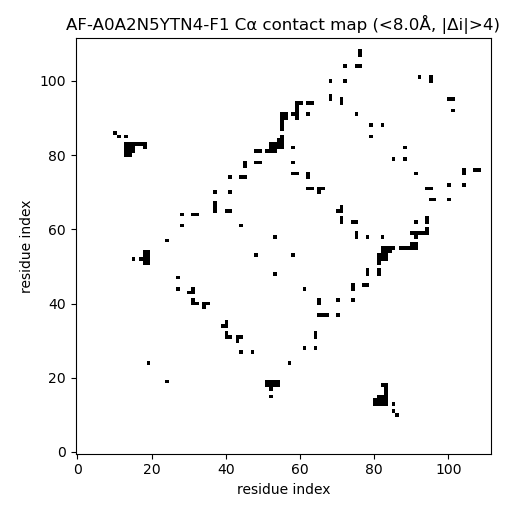5.153 -5.798 13.801 1.00 98.19 98 PHE A O 1
ATOM 808 N N . ASP A 1 99 ? -5.033 -6.804 15.810 1.00 98.12 99 ASP A N 1
ATOM 809 C CA . ASP A 1 99 ? -5.154 -8.180 15.307 1.00 98.12 99 ASP A CA 1
ATOM 810 C C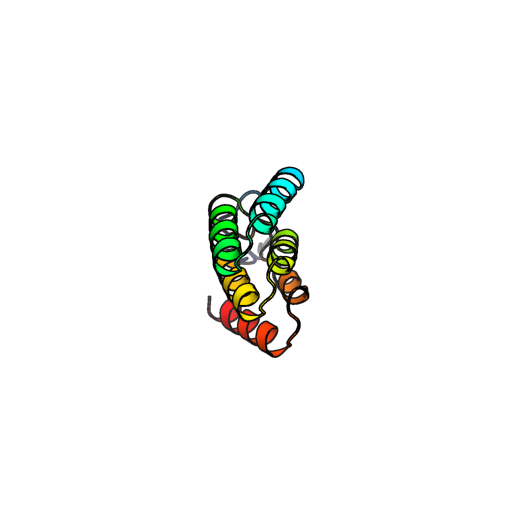 . ASP A 1 99 ? -6.399 -8.371 14.424 1.00 98.12 99 ASP A C 1
ATOM 812 O O . ASP A 1 99 ? -6.352 -9.078 13.425 1.00 98.12 99 ASP A O 1
ATOM 816 N N . MET A 1 100 ? -7.501 -7.675 14.733 1.00 98.00 100 MET A N 1
ATOM 817 C CA . MET A 1 100 ? -8.732 -7.732 13.934 1.00 98.00 100 MET A CA 1
ATOM 818 C C . MET A 1 100 ? -8.521 -7.240 12.494 1.00 98.00 100 MET A C 1
ATOM 820 O O . MET A 1 100 ? -9.100 -7.796 11.566 1.00 98.00 100 MET A O 1
ATOM 824 N N . THR A 1 101 ? -7.675 -6.228 12.295 1.00 98.56 101 THR A N 1
ATOM 825 C CA . THR A 1 101 ? -7.333 -5.710 10.965 1.00 98.56 101 THR A CA 1
ATOM 826 C C . THR A 1 101 ? -6.492 -6.715 10.183 1.00 98.56 101 THR A C 1
ATOM 828 O O . THR A 1 101 ? -6.682 -6.888 8.978 1.00 98.56 101 THR A O 1
ATOM 831 N N . ILE A 1 102 ? -5.575 -7.399 10.875 1.00 98.56 102 ILE A N 1
ATOM 832 C CA . ILE A 1 102 ? -4.755 -8.473 10.306 1.00 98.56 102 ILE A CA 1
ATOM 833 C C . ILE A 1 102 ? -5.653 -9.632 9.864 1.00 98.56 102 ILE A C 1
ATOM 835 O O . ILE A 1 102 ? -5.528 -10.104 8.734 1.00 98.56 102 ILE A O 1
ATOM 839 N N . ASP A 1 103 ? -6.586 -10.052 10.720 1.00 98.44 103 ASP A N 1
ATOM 840 C CA . ASP A 1 103 ? -7.569 -11.089 10.402 1.00 98.44 103 ASP A CA 1
ATOM 841 C C . ASP A 1 103 ? -8.416 -10.696 9.183 1.00 98.44 103 ASP A C 1
ATOM 843 O O . ASP A 1 103 ? -8.584 -11.503 8.269 1.00 98.44 103 ASP A O 1
ATOM 847 N N . GLU A 1 104 ? -8.880 -9.444 9.106 1.00 98.50 104 GLU A N 1
ATOM 848 C CA . GLU A 1 104 ? -9.671 -8.958 7.970 1.00 98.50 104 GLU A CA 1
ATOM 849 C C . GLU A 1 104 ? -8.861 -8.895 6.662 1.00 98.50 104 GLU A C 1
ATOM 851 O O . GLU A 1 104 ? -9.392 -9.169 5.578 1.00 98.50 104 GLU A O 1
ATOM 856 N N . LEU A 1 105 ? -7.570 -8.547 6.725 1.00 98.44 105 LEU A N 1
ATOM 857 C CA . LEU A 1 105 ? -6.697 -8.644 5.557 1.00 98.44 105 LEU A CA 1
ATOM 858 C C . LEU A 1 105 ? -6.539 -10.106 5.131 1.00 98.44 105 LEU A C 1
ATOM 860 O O . LEU A 1 105 ? -6.716 -10.404 3.953 1.00 98.44 105 LEU A O 1
ATOM 864 N N . ASN A 1 106 ? -6.253 -11.016 6.061 1.00 97.38 106 ASN A N 1
ATOM 865 C CA . ASN A 1 106 ? -6.073 -12.435 5.754 1.00 97.38 106 ASN A CA 1
ATOM 866 C C . ASN A 1 106 ? -7.340 -13.048 5.137 1.00 97.38 106 ASN A C 1
ATOM 868 O O . ASN A 1 106 ? -7.251 -13.692 4.094 1.00 97.38 106 ASN A O 1
ATOM 872 N N . GLU A 1 107 ? -8.521 -12.771 5.700 1.00 97.88 107 GLU A N 1
ATOM 873 C CA . GLU A 1 107 ? -9.806 -13.219 5.144 1.00 97.88 107 GLU A CA 1
ATOM 874 C C . GLU A 1 107 ? -10.013 -12.694 3.715 1.00 97.88 107 GLU A C 1
ATOM 876 O O . GLU A 1 107 ? -10.464 -13.422 2.828 1.00 97.88 107 GLU A O 1
ATOM 881 N N . TYR A 1 108 ? -9.655 -11.436 3.452 1.00 96.81 108 TYR A N 1
ATOM 882 C CA . TYR A 1 108 ? -9.718 -10.883 2.102 1.00 96.81 108 TYR A CA 1
ATOM 883 C C . TYR A 1 108 ? -8.795 -11.622 1.119 1.00 96.81 108 TYR A C 1
ATOM 885 O O . TYR A 1 108 ? -9.191 -11.862 -0.023 1.00 96.81 108 TYR A O 1
ATOM 893 N N . LEU A 1 109 ? -7.583 -11.984 1.548 1.00 94.62 109 LEU A N 1
ATOM 894 C CA . LEU A 1 109 ? -6.599 -12.679 0.713 1.00 94.62 109 LEU A CA 1
ATOM 895 C C . LEU A 1 109 ? -6.982 -14.138 0.434 1.00 94.62 109 LEU A C 1
ATOM 897 O O . LEU A 1 109 ? -6.765 -14.614 -0.676 1.00 94.62 109 LEU A O 1
ATOM 901 N N . GLU A 1 110 ? -7.580 -14.836 1.400 1.00 94.00 110 GLU A N 1
ATOM 902 C CA . GLU A 1 110 ? -8.051 -16.219 1.229 1.00 94.00 110 GLU A CA 1
ATOM 903 C C . GLU A 1 110 ? -9.192 -16.347 0.206 1.00 94.00 110 GLU A C 1
ATOM 905 O O . GLU A 1 110 ? -9.370 -17.405 -0.396 1.00 94.00 110 GLU A O 1
ATOM 910 N N . ASN A 1 111 ? -9.958 -15.274 -0.008 1.00 92.38 111 ASN A N 1
ATOM 911 C CA . ASN A 1 111 ? -11.112 -15.248 -0.910 1.00 92.38 111 ASN A CA 1
ATOM 912 C C . ASN A 1 111 ? -10.795 -14.721 -2.326 1.00 92.38 111 ASN A C 1
ATOM 914 O O . ASN A 1 111 ? -11.727 -14.418 -3.082 1.00 92.38 111 ASN A O 1
ATOM 918 N N . ARG A 1 112 ? -9.513 -14.567 -2.680 1.00 80.62 112 ARG A N 1
ATOM 919 C CA . ARG A 1 112 ? -9.071 -14.010 -3.967 1.00 80.62 112 ARG A CA 1
ATOM 920 C C . ARG A 1 112 ? -8.767 -15.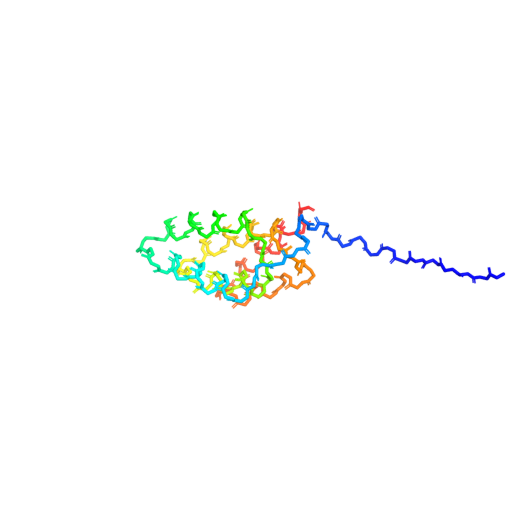031 -5.058 1.00 80.62 112 ARG A C 1
ATOM 922 O O . ARG A 1 112 ? -8.448 -16.195 -4.744 1.00 80.62 112 ARG A O 1
#

Secondary structure (DSSP, 8-state):
--------------S-SSPPPHHHHHHHHHHHHT-SSHHHHHHHHHHHHHHS-B-HHHHHHHHTT-SSHHHHHHHHHHHGGGBS-GGGGGGGGGG-S-HHHHHHHHHHHHT-

Nearest PDB structures (foldseek):
  5gap-assembly1_J  TM=5.074E-01  e=5.876E+00  Saccharomyces cerevisiae
  5k7v-assembly1_B  TM=2.843E-01  e=7.991E-01  synthetic construct
  8rm5-assembly1_N  TM=4.333E-01  e=2.537E+00  Homo sapiens
  8r0a-assembly1_N  TM=4.849E-01  e=8.053E+00  Homo sapiens
  6vfk-assembly1_B  TM=2.774E-01  e=1.951E+00  synthetic construct